Protein AF-A0A6B3HZ21-F1 (afdb_monomer_lite)

Structure (mmCIF, N/CA/C/O backbone):
data_AF-A0A6B3HZ21-F1
#
_entry.id   AF-A0A6B3HZ21-F1
#
loop_
_atom_site.group_PDB
_atom_site.id
_atom_site.type_symbol
_atom_site.label_atom_id
_atom_site.label_alt_id
_atom_site.label_comp_id
_atom_site.label_asym_id
_atom_site.label_entity_id
_atom_site.label_seq_id
_atom_site.pdbx_PDB_ins_code
_atom_site.Cartn_x
_atom_site.Cartn_y
_atom_site.Cartn_z
_atom_site.occupancy
_atom_site.B_iso_or_equiv
_atom_site.auth_seq_id
_atom_site.auth_comp_id
_atom_site.auth_asym_id
_atom_site.auth_atom_id
_atom_site.pdbx_PDB_model_num
ATOM 1 N N . ALA A 1 1 ? 13.496 4.362 -16.347 1.00 71.62 1 ALA A N 1
ATOM 2 C CA . ALA A 1 1 ? 12.989 2.979 -16.363 1.00 71.62 1 ALA A CA 1
ATOM 3 C C . ALA A 1 1 ? 11.805 2.922 -17.315 1.00 71.62 1 ALA A C 1
ATOM 5 O O . ALA A 1 1 ? 10.956 3.800 -17.227 1.00 71.62 1 ALA A O 1
ATOM 6 N N . GLU A 1 2 ? 11.760 1.955 -18.231 1.00 88.12 2 GLU A N 1
ATOM 7 C CA . GLU A 1 2 ? 10.620 1.752 -19.143 1.00 88.12 2 GLU A CA 1
ATOM 8 C C . GLU A 1 2 ? 9.550 0.878 -18.473 1.00 88.12 2 GLU A C 1
ATOM 10 O O . GLU A 1 2 ? 9.233 -0.216 -18.930 1.00 88.12 2 GLU A O 1
ATOM 15 N N . TRP A 1 3 ? 9.040 1.322 -17.322 1.00 97.00 3 TRP A N 1
ATOM 16 C CA . TRP A 1 3 ? 7.957 0.616 -16.638 1.00 97.00 3 TRP A CA 1
ATOM 17 C C . TRP A 1 3 ? 6.598 1.096 -17.123 1.00 97.00 3 TRP A C 1
ATOM 19 O O . TRP A 1 3 ? 6.423 2.258 -17.495 1.00 97.00 3 TRP A O 1
ATOM 29 N N . ARG A 1 4 ? 5.615 0.202 -17.055 1.00 97.38 4 ARG A N 1
ATOM 30 C CA . ARG A 1 4 ? 4.229 0.477 -17.422 1.00 97.38 4 ARG A CA 1
ATOM 31 C C . ARG A 1 4 ? 3.305 0.132 -16.264 1.00 97.38 4 ARG A C 1
ATOM 33 O O . ARG A 1 4 ? 3.449 -0.919 -15.645 1.00 97.38 4 ARG A O 1
ATOM 40 N N . ILE A 1 5 ? 2.323 0.994 -16.015 1.00 97.69 5 ILE A N 1
ATOM 41 C CA . ILE A 1 5 ? 1.180 0.658 -15.164 1.00 97.69 5 ILE A CA 1
ATOM 42 C C . ILE A 1 5 ? 0.189 -0.125 -16.023 1.00 97.69 5 ILE A C 1
ATOM 44 O O . ILE A 1 5 ? -0.270 0.368 -17.054 1.00 97.69 5 ILE A O 1
ATOM 48 N N . THR A 1 6 ? -0.095 -1.363 -15.634 1.00 98.31 6 THR A N 1
ATOM 49 C CA . THR A 1 6 ? -0.922 -2.292 -16.421 1.00 98.31 6 THR A CA 1
ATOM 50 C C . THR A 1 6 ? -2.348 -2.392 -15.896 1.00 98.31 6 THR A C 1
ATOM 52 O O . THR A 1 6 ? -3.260 -2.688 -16.664 1.00 98.31 6 THR A O 1
ATOM 55 N N . ALA A 1 7 ? -2.541 -2.075 -14.616 1.00 98.31 7 ALA A N 1
ATOM 56 C CA . ALA A 1 7 ? -3.828 -1.932 -13.955 1.00 98.31 7 ALA A CA 1
ATOM 57 C C . ALA A 1 7 ? -3.732 -0.844 -12.877 1.00 98.31 7 ALA A C 1
ATOM 59 O O . ALA A 1 7 ? -2.683 -0.698 -12.241 1.00 98.31 7 ALA A O 1
ATOM 60 N N . LEU A 1 8 ? -4.817 -0.091 -12.681 1.00 98.19 8 LEU A N 1
ATOM 61 C CA . LEU A 1 8 ? -4.943 0.931 -11.643 1.00 98.19 8 LEU A CA 1
ATOM 62 C C . LEU A 1 8 ? -6.408 1.059 -11.216 1.00 98.19 8 LEU A C 1
ATOM 64 O O . LEU A 1 8 ? -7.292 1.135 -12.068 1.00 98.19 8 LEU A O 1
ATOM 68 N N . GLU A 1 9 ? -6.656 1.110 -9.910 1.00 98.25 9 GLU A N 1
ATOM 69 C CA . GLU A 1 9 ? -7.998 1.195 -9.332 1.00 98.25 9 GLU A CA 1
ATOM 70 C C . GLU A 1 9 ? -7.985 2.015 -8.033 1.00 98.25 9 GLU A C 1
ATOM 72 O O . GLU A 1 9 ? -7.138 1.797 -7.168 1.00 98.25 9 GLU A O 1
ATOM 77 N N . LEU A 1 10 ? -8.947 2.931 -7.874 1.00 98.19 10 LEU A N 1
ATOM 78 C CA . LEU A 1 10 ? -9.261 3.539 -6.579 1.00 98.19 10 LEU A CA 1
ATOM 79 C C . LEU A 1 10 ? -10.295 2.658 -5.872 1.00 98.19 10 LEU A C 1
ATOM 81 O O . LEU A 1 10 ? -11.425 2.551 -6.347 1.00 98.19 10 LEU A O 1
ATOM 85 N N . ARG A 1 11 ? -9.928 2.052 -4.741 1.00 96.56 11 ARG A N 1
ATOM 86 C CA . ARG A 1 11 ? -10.808 1.136 -4.002 1.00 96.56 11 ARG A CA 1
ATOM 87 C C . ARG A 1 11 ? -10.682 1.295 -2.496 1.00 96.56 11 ARG A C 1
ATOM 89 O O . ARG A 1 11 ? -9.614 1.609 -1.983 1.00 96.56 11 ARG A O 1
ATOM 96 N N . THR A 1 12 ? -11.765 1.021 -1.783 1.00 96.00 12 THR A N 1
ATOM 97 C CA . THR A 1 12 ? -11.731 0.784 -0.336 1.00 96.00 12 THR A CA 1
ATOM 98 C C . THR A 1 12 ? -11.494 -0.704 -0.109 1.00 96.00 12 THR A C 1
ATOM 100 O O . THR A 1 12 ? -12.119 -1.538 -0.766 1.00 96.00 12 THR A O 1
ATOM 103 N N . LEU A 1 13 ? -10.551 -1.042 0.767 1.00 96.44 13 LEU A N 1
ATOM 104 C CA . LEU A 1 13 ? -10.241 -2.430 1.096 1.00 96.44 13 LEU A CA 1
ATOM 105 C C . LEU A 1 13 ? -11.165 -2.903 2.219 1.00 96.44 13 LEU A C 1
ATOM 107 O O . LEU A 1 13 ? -11.366 -2.184 3.196 1.00 96.44 13 LEU A O 1
ATOM 111 N N . ASP A 1 14 ? -11.737 -4.094 2.065 1.00 95.19 14 ASP A N 1
ATOM 112 C CA . ASP A 1 14 ? -12.457 -4.750 3.152 1.00 95.19 14 ASP A CA 1
ATOM 113 C C . ASP A 1 14 ? -11.483 -5.413 4.136 1.00 95.19 14 ASP A C 1
ATOM 115 O O . ASP A 1 14 ? -10.285 -5.572 3.872 1.00 95.19 14 ASP A O 1
ATOM 119 N N . HIS A 1 15 ? -12.015 -5.781 5.299 1.00 93.94 15 HIS A N 1
ATOM 120 C CA . HIS A 1 15 ? -11.238 -6.392 6.370 1.00 93.94 15 HIS A CA 1
ATOM 121 C C . HIS A 1 15 ? -10.574 -7.703 5.922 1.00 93.94 15 HIS A C 1
ATOM 123 O O . HIS A 1 15 ? -9.386 -7.896 6.164 1.00 93.94 15 HIS A O 1
ATOM 129 N N . ASP A 1 16 ? -11.300 -8.560 5.200 1.00 97.06 16 ASP A N 1
ATOM 130 C CA . ASP A 1 16 ? -10.798 -9.859 4.738 1.00 97.06 16 ASP A CA 1
ATOM 131 C C . ASP A 1 16 ? -9.613 -9.711 3.769 1.00 97.06 16 ASP A C 1
ATOM 133 O O . ASP A 1 16 ? -8.660 -10.492 3.821 1.00 97.06 16 ASP A O 1
ATOM 137 N N . THR A 1 17 ? -9.638 -8.702 2.890 1.00 97.19 17 THR A N 1
ATOM 138 C CA . THR A 1 17 ? -8.515 -8.375 1.999 1.00 97.19 17 THR A CA 1
ATOM 139 C C . THR A 1 17 ? -7.318 -7.871 2.798 1.00 97.19 17 THR A C 1
ATOM 141 O O . THR A 1 17 ? -6.187 -8.280 2.531 1.00 97.19 17 THR A O 1
ATOM 144 N N . LEU A 1 18 ? -7.544 -6.992 3.779 1.00 97.50 18 LEU A N 1
ATOM 145 C CA . LEU A 1 18 ? -6.478 -6.455 4.625 1.00 97.50 18 LEU A CA 1
ATOM 146 C C . LEU A 1 18 ? -5.822 -7.549 5.479 1.00 97.50 18 LEU A C 1
ATOM 148 O O . LEU A 1 18 ? -4.596 -7.590 5.558 1.00 97.50 18 LEU A O 1
ATOM 1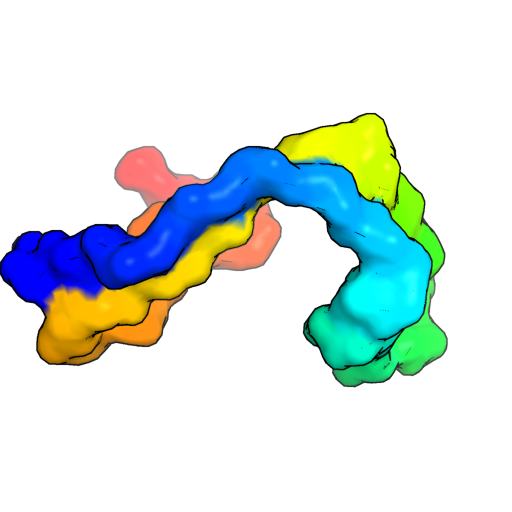52 N N . GLU A 1 19 ? -6.600 -8.475 6.046 1.00 97.12 19 GLU A N 1
ATOM 153 C CA . GLU A 1 19 ? -6.069 -9.594 6.833 1.00 97.12 19 GLU A CA 1
ATOM 154 C C . GLU A 1 19 ? -5.241 -10.546 5.971 1.00 97.12 19 GLU A C 1
ATOM 156 O O . GLU A 1 19 ? -4.199 -11.033 6.408 1.00 97.12 19 GLU A O 1
ATOM 161 N N . GLN A 1 20 ? -5.671 -10.799 4.732 1.00 97.62 20 GLN A N 1
ATOM 162 C CA . GLN A 1 20 ? -4.881 -11.576 3.780 1.00 97.62 20 GLN A CA 1
ATOM 163 C C . GLN A 1 20 ? -3.581 -10.856 3.409 1.00 97.62 20 GLN A C 1
ATOM 165 O O . GLN A 1 20 ? -2.530 -11.490 3.341 1.00 97.62 20 GLN A O 1
ATOM 170 N N . HIS A 1 21 ? -3.634 -9.539 3.191 1.00 97.38 21 HIS A N 1
ATOM 171 C CA . HIS A 1 21 ? -2.472 -8.752 2.783 1.00 97.38 21 HIS A CA 1
ATOM 172 C C . HIS A 1 21 ? -1.439 -8.581 3.908 1.00 97.38 21 HIS A C 1
ATOM 174 O O . HIS A 1 21 ? -0.240 -8.678 3.658 1.00 97.38 21 HIS A O 1
ATOM 180 N N . TYR A 1 22 ? -1.890 -8.365 5.147 1.00 97.38 22 TYR A N 1
ATOM 181 C CA . TYR A 1 22 ? -1.031 -8.114 6.309 1.00 97.38 22 TYR A CA 1
ATOM 182 C C . TYR A 1 22 ? -0.911 -9.298 7.271 1.00 97.38 22 TYR A C 1
ATOM 184 O O . TYR A 1 22 ? -0.328 -9.151 8.346 1.00 97.38 22 TYR A O 1
ATOM 192 N N . GLY A 1 23 ? -1.411 -10.480 6.906 1.00 97.12 23 GLY A N 1
ATOM 193 C CA . GLY A 1 23 ? -1.462 -11.648 7.791 1.00 97.12 23 GLY A CA 1
ATOM 194 C C . GLY A 1 23 ? -0.111 -12.050 8.392 1.00 97.12 23 GLY A C 1
ATOM 195 O O . GLY A 1 23 ? -0.058 -12.512 9.532 1.00 97.12 23 GLY A O 1
ATOM 196 N N . GLU A 1 24 ? 0.997 -11.788 7.691 1.00 96.94 24 GLU A N 1
ATOM 197 C CA . GLU A 1 24 ? 2.368 -11.999 8.189 1.00 96.94 24 GLU A CA 1
ATOM 198 C C . GLU A 1 24 ? 2.699 -11.182 9.453 1.00 96.94 24 GLU A C 1
ATOM 200 O O . GLU A 1 24 ? 3.633 -11.502 10.189 1.00 96.94 24 GLU A O 1
ATOM 205 N N . HIS A 1 25 ? 1.947 -10.116 9.725 1.00 97.00 25 HIS A N 1
ATOM 206 C CA . HIS A 1 25 ? 2.132 -9.236 10.875 1.00 97.00 25 HIS A CA 1
ATOM 207 C C . HIS A 1 25 ? 1.207 -9.567 12.052 1.00 97.00 25 HIS A C 1
ATOM 209 O O . HIS A 1 25 ? 1.298 -8.909 13.091 1.00 97.00 25 HIS A O 1
ATOM 215 N N . LYS A 1 26 ? 0.350 -10.589 11.945 1.00 95.75 26 LYS A N 1
ATOM 216 C CA . LYS A 1 26 ? -0.578 -10.962 13.018 1.00 95.75 26 LYS A CA 1
ATOM 217 C C . LYS A 1 26 ? 0.170 -11.241 14.328 1.00 95.75 26 LYS A C 1
ATOM 219 O O . LYS A 1 26 ? 1.158 -11.972 14.368 1.00 95.75 26 LYS A O 1
ATOM 224 N N . GLY A 1 27 ? -0.294 -10.628 15.418 1.00 95.38 27 GLY A N 1
ATOM 225 C CA . GLY A 1 27 ? 0.339 -10.723 16.740 1.00 95.38 27 GLY A CA 1
ATOM 226 C C . GLY A 1 27 ? 1.524 -9.771 16.966 1.00 95.38 27 GLY A C 1
ATOM 227 O O . GLY A 1 27 ? 2.131 -9.792 18.038 1.00 95.38 27 GLY A O 1
ATOM 228 N N . ARG A 1 28 ? 1.876 -8.919 15.995 1.00 97.00 28 ARG A N 1
ATOM 229 C CA . ARG A 1 28 ? 2.765 -7.769 16.227 1.00 97.00 28 ARG A CA 1
ATOM 230 C C . ARG A 1 28 ? 1.984 -6.644 16.927 1.00 97.00 28 ARG A C 1
ATOM 232 O O . ARG A 1 28 ? 0.805 -6.463 16.635 1.00 97.00 28 ARG A O 1
ATOM 239 N N . PRO A 1 29 ? 2.625 -5.838 17.794 1.00 96.44 29 PRO A N 1
ATOM 240 C CA . PRO A 1 29 ? 1.940 -4.769 18.533 1.00 96.44 29 PRO A CA 1
ATOM 241 C C . PRO A 1 29 ? 1.355 -3.670 17.630 1.00 96.44 29 PRO A C 1
ATOM 243 O O . PRO A 1 29 ? 0.455 -2.954 18.044 1.00 96.44 29 PRO A O 1
ATOM 246 N N . PHE A 1 30 ? 1.858 -3.543 16.400 1.00 95.12 30 PHE A N 1
ATOM 247 C CA . PHE A 1 30 ? 1.395 -2.569 15.411 1.00 95.12 30 PHE A CA 1
ATOM 248 C C . PHE A 1 30 ? 0.338 -3.122 14.443 1.00 95.12 30 PHE A C 1
ATOM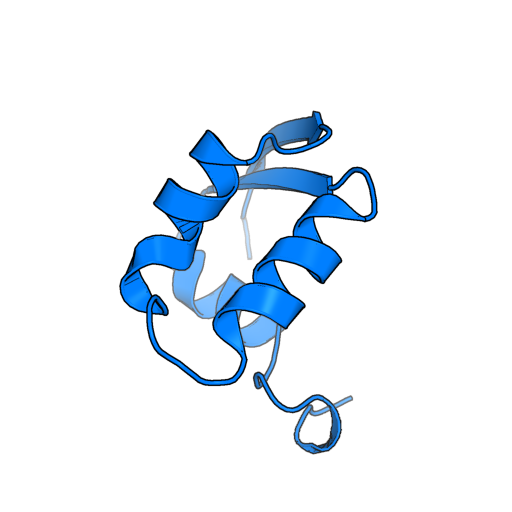 250 O O . PHE A 1 30 ? -0.089 -2.389 13.560 1.00 95.12 30 PHE A O 1
ATOM 257 N N . TYR A 1 31 ? -0.068 -4.391 14.568 1.00 97.25 31 TYR A N 1
ATOM 258 C CA . TYR A 1 31 ? -0.967 -5.032 13.603 1.00 97.25 31 TYR A CA 1
ATOM 259 C C . TYR A 1 31 ? -2.348 -4.369 13.547 1.00 97.25 31 TYR A C 1
ATOM 261 O O . TYR A 1 31 ? -2.754 -3.918 12.482 1.00 97.25 31 TYR A O 1
ATOM 269 N N . GLU A 1 32 ? -3.036 -4.244 14.685 1.00 96.81 32 GLU A N 1
ATOM 270 C CA . GLU A 1 32 ? -4.363 -3.609 14.726 1.00 96.81 32 GLU A CA 1
ATOM 271 C C . GLU A 1 32 ? -4.311 -2.134 14.276 1.00 96.81 32 GLU A C 1
ATOM 273 O O . GLU A 1 32 ? -5.062 -1.776 13.370 1.00 96.81 32 GLU A O 1
ATOM 278 N N . PRO A 1 33 ? -3.367 -1.291 14.760 1.00 97.25 33 PRO A N 1
ATOM 279 C CA . PRO A 1 33 ? -3.218 0.068 14.234 1.00 97.25 33 PRO A CA 1
ATOM 280 C C . PRO A 1 33 ? -2.961 0.141 12.719 1.00 97.25 33 PRO A C 1
ATOM 282 O O . PRO A 1 33 ? -3.434 1.063 12.059 1.00 97.25 33 PRO A O 1
ATOM 285 N N . LEU A 1 34 ? -2.211 -0.814 12.151 1.00 96.44 34 LEU A N 1
ATOM 286 C CA . LEU A 1 34 ? -1.959 -0.892 10.708 1.00 96.44 34 LEU A CA 1
ATOM 287 C C . LEU A 1 34 ? -3.244 -1.208 9.932 1.00 96.44 34 LEU A C 1
ATOM 289 O O . LEU A 1 34 ? -3.521 -0.562 8.922 1.00 96.44 34 LEU A O 1
ATOM 293 N N . MET A 1 35 ? -4.028 -2.174 10.412 1.00 96.81 35 MET A N 1
ATOM 294 C CA . MET A 1 35 ? -5.311 -2.549 9.816 1.00 96.81 35 MET A CA 1
ATOM 295 C C . MET A 1 35 ? -6.294 -1.372 9.837 1.00 96.81 35 MET A C 1
ATOM 297 O O . MET A 1 35 ? -6.870 -1.035 8.802 1.00 96.81 35 MET A O 1
ATOM 301 N N . GLU A 1 36 ? -6.427 -0.696 10.983 1.00 96.31 36 GLU A N 1
ATOM 302 C CA . GLU A 1 36 ? -7.272 0.496 11.139 1.00 96.31 36 GLU A CA 1
ATOM 303 C C . GLU A 1 36 ? -6.842 1.631 10.203 1.00 96.31 36 GLU A C 1
ATOM 305 O O . GLU A 1 36 ? -7.677 2.242 9.533 1.00 96.31 36 GLU A O 1
ATOM 310 N N . PHE A 1 37 ? -5.534 1.895 10.112 1.00 96.50 37 PHE A N 1
ATOM 311 C CA . PHE A 1 37 ? -4.997 2.925 9.227 1.00 96.50 37 PHE A CA 1
ATOM 312 C C . PHE A 1 37 ? -5.322 2.634 7.760 1.00 96.50 37 PHE A C 1
ATOM 314 O O . PHE A 1 37 ? -5.832 3.504 7.053 1.00 96.50 37 PHE A O 1
ATOM 321 N N . MET A 1 38 ? -5.085 1.403 7.310 1.00 97.44 38 MET A N 1
ATOM 322 C CA . MET A 1 38 ? -5.318 1.005 5.921 1.00 97.44 38 MET A CA 1
ATOM 323 C C . MET A 1 38 ? -6.807 0.945 5.557 1.00 97.44 38 MET A C 1
ATOM 325 O O . MET A 1 38 ? -7.155 1.147 4.395 1.00 97.44 38 MET A O 1
ATOM 329 N N . ALA A 1 39 ? -7.689 0.730 6.537 1.00 95.81 39 ALA A N 1
ATOM 330 C CA . ALA A 1 39 ? -9.140 0.788 6.367 1.00 95.81 39 ALA A CA 1
ATOM 331 C C . ALA A 1 39 ? -9.718 2.217 6.443 1.00 95.81 39 ALA A C 1
ATOM 333 O O . ALA A 1 39 ? -10.886 2.423 6.110 1.00 95.81 39 ALA A O 1
ATOM 334 N N . SER A 1 40 ? -8.934 3.214 6.871 1.00 96.81 40 SER A N 1
ATOM 335 C CA . SER A 1 40 ? -9.437 4.571 7.145 1.00 96.81 40 SER A CA 1
ATOM 336 C C . SER A 1 40 ? -9.864 5.365 5.901 1.00 96.81 40 SER A C 1
ATOM 338 O O . SER A 1 40 ? -10.518 6.403 6.027 1.00 96.81 40 SER A O 1
ATOM 340 N N . GLY A 1 41 ? -9.535 4.895 4.694 1.00 96.06 41 GLY A N 1
ATOM 341 C CA . GLY A 1 41 ? -9.877 5.575 3.450 1.00 96.06 41 GLY A CA 1
ATOM 342 C C . GLY A 1 41 ? -9.623 4.734 2.197 1.00 96.06 41 GLY A C 1
ATOM 343 O O . GLY A 1 41 ? -9.153 3.599 2.281 1.00 96.06 41 GLY A O 1
ATOM 344 N N . PRO A 1 42 ? -9.963 5.265 1.010 1.00 97.44 42 PRO A N 1
ATOM 345 C CA . PRO A 1 42 ? -9.682 4.591 -0.249 1.00 97.44 42 PRO A CA 1
ATOM 346 C C . PRO A 1 42 ? -8.183 4.619 -0.575 1.00 97.44 42 PRO A C 1
ATOM 348 O O . PRO A 1 42 ? -7.488 5.600 -0.307 1.00 97.44 42 PRO A O 1
ATOM 351 N N . VAL A 1 43 ? -7.707 3.561 -1.227 1.00 97.62 43 VAL A N 1
ATOM 352 C CA . VAL A 1 43 ? -6.333 3.422 -1.718 1.00 97.62 43 VAL A CA 1
ATOM 353 C C . VAL A 1 43 ? -6.312 3.368 -3.240 1.00 97.62 43 VAL A C 1
ATOM 355 O O . VAL A 1 43 ? -7.262 2.901 -3.872 1.00 97.62 43 VAL A O 1
ATOM 358 N N . VAL A 1 44 ? -5.204 3.804 -3.837 1.00 98.12 44 VAL A N 1
ATOM 359 C CA . VAL A 1 44 ? -4.911 3.523 -5.246 1.00 98.12 44 VAL A CA 1
ATOM 360 C C . VAL A 1 44 ? -4.115 2.223 -5.312 1.00 98.12 44 VAL A C 1
ATOM 362 O O . VAL A 1 44 ? -2.936 2.195 -4.965 1.00 98.12 44 VAL A O 1
ATOM 365 N N . ALA A 1 45 ? -4.759 1.146 -5.752 1.00 97.12 45 ALA A N 1
ATOM 366 C CA . AL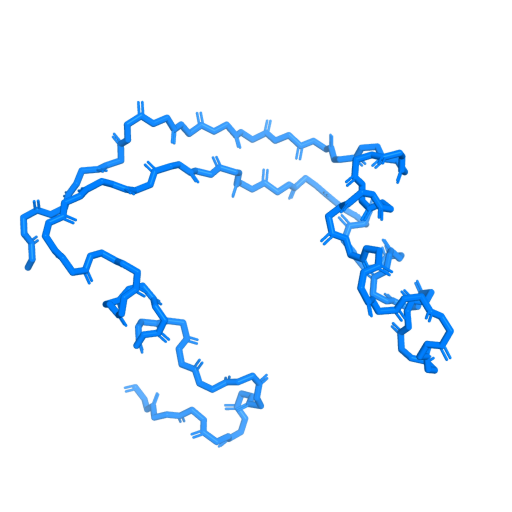A A 1 45 ? -4.098 -0.116 -6.058 1.00 97.12 45 ALA A CA 1
ATOM 367 C C . ALA A 1 45 ? -3.586 -0.080 -7.504 1.00 97.12 45 ALA A C 1
ATOM 369 O O . ALA A 1 45 ? -4.301 0.359 -8.405 1.00 97.12 45 ALA A O 1
ATOM 370 N N . LEU A 1 46 ? -2.355 -0.538 -7.743 1.00 97.56 46 LEU A N 1
ATOM 371 C CA . LEU A 1 46 ? -1.768 -0.572 -9.083 1.00 97.56 46 LEU A CA 1
ATOM 372 C C . LEU A 1 46 ? -0.898 -1.806 -9.305 1.00 97.56 46 LEU A C 1
ATOM 374 O O . LEU A 1 46 ? -0.343 -2.370 -8.363 1.00 97.56 46 LEU A O 1
ATOM 378 N N . VAL A 1 47 ? -0.737 -2.174 -10.575 1.00 98.12 47 VAL A N 1
ATOM 379 C CA . VAL A 1 47 ? 0.234 -3.175 -11.027 1.00 98.12 47 VAL A CA 1
ATOM 380 C C . VAL A 1 47 ? 1.247 -2.487 -11.934 1.00 98.12 47 VAL A C 1
ATOM 382 O O . VAL A 1 47 ? 0.881 -1.923 -12.967 1.00 98.12 47 VAL A O 1
ATOM 385 N N . ALA A 1 48 ? 2.520 -2.530 -11.541 1.00 97.50 48 ALA A N 1
ATOM 386 C CA . ALA A 1 48 ? 3.639 -2.028 -12.328 1.00 97.50 48 ALA A CA 1
ATOM 387 C C . ALA A 1 48 ? 4.416 -3.196 -12.950 1.00 97.50 48 ALA A C 1
ATOM 389 O O . ALA A 1 48 ? 4.727 -4.176 -12.275 1.00 97.50 48 ALA A O 1
ATOM 390 N N . GLU A 1 49 ? 4.745 -3.078 -14.234 1.00 97.88 49 GLU A N 1
ATOM 391 C CA . GLU A 1 49 ? 5.423 -4.108 -15.021 1.00 97.88 49 GLU A CA 1
ATOM 392 C C . GLU A 1 49 ? 6.666 -3.533 -15.706 1.00 97.88 49 GLU A C 1
ATOM 394 O O . GLU A 1 49 ? 6.650 -2.409 -16.214 1.00 97.88 49 GLU A O 1
ATOM 399 N N . GLY A 1 50 ? 7.738 -4.324 -15.737 1.00 96.94 50 GLY A N 1
ATOM 400 C CA . GLY A 1 50 ? 8.961 -4.032 -16.476 1.00 96.94 50 GLY A CA 1
ATOM 401 C C . GLY A 1 50 ? 10.203 -4.627 -15.814 1.00 96.94 50 GLY A C 1
ATOM 402 O O . GLY A 1 50 ? 10.141 -5.220 -14.734 1.00 96.94 50 GLY A O 1
ATOM 403 N N . GLU A 1 51 ? 11.353 -4.476 -16.466 1.00 97.56 51 GLU A N 1
ATOM 404 C CA . GLU A 1 51 ? 12.619 -5.009 -15.962 1.00 97.56 51 GLU A CA 1
ATOM 405 C C . GLU A 1 51 ? 13.003 -4.363 -14.620 1.00 97.56 51 GLU A C 1
ATOM 407 O O . GLU A 1 51 ? 12.948 -3.140 -14.457 1.00 97.56 51 GLU A O 1
ATOM 412 N N . ARG A 1 52 ? 13.373 -5.204 -13.641 1.00 96.44 52 ARG A N 1
ATOM 413 C CA . ARG A 1 52 ? 13.766 -4.803 -12.275 1.00 96.44 52 ARG A CA 1
ATOM 414 C C . ARG A 1 52 ? 12.757 -3.881 -11.564 1.00 96.44 52 ARG A C 1
ATOM 416 O O . ARG A 1 52 ? 13.132 -3.143 -10.654 1.00 96.44 52 ARG A O 1
ATOM 423 N N . VAL A 1 53 ? 11.470 -3.946 -11.931 1.0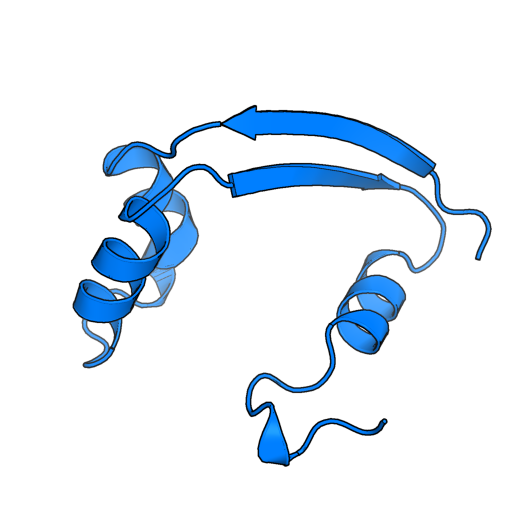0 96.69 53 VAL A N 1
ATOM 424 C CA . VAL A 1 53 ? 10.422 -3.068 -11.376 1.00 96.69 53 VAL A CA 1
ATOM 425 C C . VAL A 1 53 ? 10.274 -3.200 -9.859 1.00 96.69 53 VAL A C 1
ATOM 427 O O . VAL A 1 53 ? 10.065 -2.201 -9.186 1.00 96.69 53 VAL A O 1
ATOM 430 N N . ILE A 1 54 ? 10.474 -4.394 -9.291 1.00 95.81 54 ILE A N 1
ATOM 431 C CA . ILE A 1 54 ? 10.393 -4.610 -7.837 1.00 95.81 54 ILE A CA 1
ATOM 432 C C . ILE A 1 54 ? 11.477 -3.812 -7.103 1.00 95.81 54 ILE A C 1
ATOM 434 O O . ILE A 1 54 ? 11.173 -3.047 -6.192 1.00 95.81 54 ILE A O 1
ATOM 438 N N . GLU A 1 55 ? 12.743 -3.973 -7.495 1.00 95.19 55 GLU A N 1
ATOM 439 C CA . GLU A 1 55 ? 13.871 -3.265 -6.874 1.00 95.19 55 GLU A CA 1
ATOM 440 C C . GLU A 1 55 ? 13.723 -1.755 -7.030 1.00 95.19 55 GLU A C 1
ATOM 442 O O . GLU A 1 55 ? 13.932 -0.999 -6.085 1.00 95.19 55 GLU A O 1
ATOM 447 N N . GLY A 1 56 ? 13.319 -1.325 -8.222 1.00 94.81 56 GLY A N 1
ATOM 448 C CA . GLY A 1 56 ? 13.152 0.078 -8.528 1.00 94.81 56 GLY A CA 1
ATOM 449 C C . GLY A 1 56 ? 11.980 0.732 -7.791 1.00 94.81 56 GLY A C 1
ATOM 450 O O . GLY A 1 56 ? 12.147 1.823 -7.259 1.00 94.81 56 GLY A O 1
ATOM 451 N N . VAL A 1 57 ? 10.828 0.062 -7.672 1.00 94.38 57 VAL A N 1
ATOM 452 C CA . VAL A 1 57 ? 9.698 0.549 -6.859 1.00 94.38 57 VAL A CA 1
ATOM 453 C C . VAL A 1 57 ? 10.078 0.611 -5.380 1.00 94.38 57 VAL A C 1
ATOM 455 O O . VAL A 1 57 ? 9.751 1.589 -4.715 1.00 94.38 57 VAL A O 1
ATOM 458 N N . ARG A 1 58 ? 10.824 -0.373 -4.860 1.00 93.00 58 ARG A N 1
ATOM 459 C CA . ARG A 1 58 ? 11.332 -0.329 -3.477 1.00 93.00 58 ARG A CA 1
ATOM 460 C C . ARG A 1 58 ? 12.312 0.824 -3.259 1.00 93.00 58 ARG A C 1
ATOM 462 O O . ARG A 1 58 ? 12.263 1.459 -2.214 1.00 93.00 58 ARG A O 1
ATOM 469 N N . ALA A 1 59 ? 13.171 1.111 -4.237 1.00 92.12 59 ALA A N 1
ATOM 470 C CA . ALA A 1 59 ? 14.071 2.259 -4.180 1.00 92.12 59 ALA A CA 1
ATOM 471 C C . ALA A 1 59 ? 13.305 3.592 -4.212 1.00 92.12 59 ALA A C 1
ATOM 473 O O . ALA A 1 59 ? 13.656 4.500 -3.468 1.00 92.12 59 ALA A O 1
ATOM 474 N N . LEU A 1 60 ? 12.243 3.692 -5.023 1.00 90.62 60 LEU A N 1
ATOM 475 C CA . LEU A 1 60 ? 11.375 4.874 -5.081 1.00 90.62 60 LEU A CA 1
ATOM 476 C C . LEU A 1 60 ? 10.572 5.093 -3.794 1.00 90.62 60 LEU A C 1
ATOM 478 O O . LEU A 1 60 ? 10.401 6.233 -3.382 1.00 90.62 60 LEU A O 1
ATOM 482 N N . ALA A 1 61 ? 10.071 4.023 -3.173 1.00 90.50 61 ALA A N 1
ATOM 483 C CA . ALA A 1 61 ? 9.344 4.112 -1.907 1.00 90.50 61 ALA A CA 1
ATOM 484 C C . ALA A 1 61 ? 10.241 4.582 -0.750 1.00 90.50 61 ALA A C 1
ATOM 486 O O . ALA A 1 61 ? 9.753 5.194 0.196 1.00 90.50 61 ALA A O 1
ATOM 487 N N . GLY A 1 62 ? 11.546 4.305 -0.834 1.00 89.31 62 GLY A N 1
ATOM 488 C CA . GLY A 1 62 ? 12.499 4.634 0.215 1.00 89.31 62 GLY A CA 1
ATOM 489 C C . GLY A 1 62 ? 12.402 3.701 1.433 1.00 89.31 62 GLY A C 1
ATOM 490 O O . GLY A 1 62 ? 11.727 2.667 1.399 1.00 89.31 62 GLY A O 1
ATOM 491 N N . PRO A 1 63 ? 13.142 4.007 2.511 1.00 87.25 63 PRO A N 1
ATOM 492 C CA . PRO A 1 63 ? 13.101 3.230 3.745 1.00 87.25 63 PRO A CA 1
ATOM 493 C C . PRO A 1 63 ? 11.743 3.348 4.450 1.00 87.25 63 PRO A C 1
ATOM 495 O O . PRO A 1 63 ? 11.059 4.360 4.352 1.00 87.25 63 PRO A O 1
ATOM 498 N N . THR A 1 64 ? 11.381 2.314 5.219 1.00 83.06 64 THR A N 1
ATOM 499 C CA . THR A 1 64 ? 10.135 2.287 6.009 1.00 83.06 64 THR A CA 1
ATOM 500 C C . THR A 1 64 ? 10.055 3.427 7.026 1.00 83.06 64 THR A C 1
ATOM 502 O O . THR A 1 64 ? 8.964 3.922 7.291 1.00 83.06 64 THR A O 1
ATOM 505 N N . ASP A 1 65 ? 11.191 3.836 7.601 1.00 84.88 65 ASP A N 1
ATOM 506 C CA . ASP A 1 65 ? 11.270 5.030 8.443 1.00 84.88 65 ASP A CA 1
ATOM 507 C C . ASP A 1 65 ? 11.457 6.271 7.552 1.00 84.88 65 ASP A C 1
ATOM 509 O O . ASP A 1 65 ? 12.527 6.424 6.950 1.00 84.88 65 ASP A O 1
ATOM 513 N N . PRO A 1 66 ? 10.462 7.172 7.475 1.00 76.56 66 PRO A N 1
ATOM 5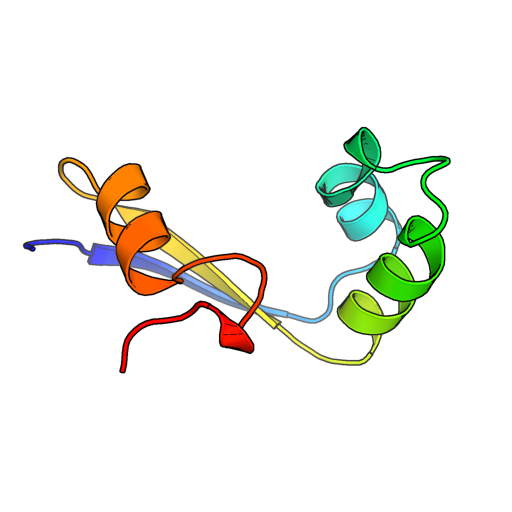14 C CA . PRO A 1 66 ? 10.535 8.347 6.615 1.00 76.56 66 PRO A CA 1
ATOM 515 C C . PRO A 1 66 ? 11.620 9.341 7.047 1.00 76.56 66 PRO A C 1
ATOM 517 O O . PRO A 1 66 ? 12.077 10.120 6.217 1.00 76.56 66 PRO A O 1
ATOM 520 N N . ILE A 1 67 ? 12.078 9.321 8.307 1.00 78.25 67 ILE A N 1
ATOM 521 C CA . ILE A 1 67 ? 13.184 10.181 8.768 1.00 78.25 67 ILE A CA 1
ATOM 522 C C . ILE A 1 67 ? 14.509 9.743 8.128 1.00 78.25 67 ILE A C 1
ATOM 524 O O . ILE A 1 67 ? 15.391 10.567 7.888 1.00 78.25 67 ILE A O 1
ATOM 528 N N . ALA A 1 68 ? 14.644 8.452 7.825 1.00 77.62 68 ALA A N 1
ATOM 529 C CA . ALA A 1 68 ? 15.817 7.894 7.165 1.00 77.62 68 ALA A CA 1
ATOM 530 C C . ALA A 1 68 ? 15.770 8.027 5.630 1.00 77.62 68 ALA A C 1
ATOM 532 O O . ALA A 1 68 ? 16.723 7.620 4.961 1.00 77.62 68 ALA A O 1
ATOM 533 N N . ALA A 1 69 ? 14.679 8.550 5.059 1.00 67.56 69 ALA A N 1
ATOM 534 C CA . ALA A 1 69 ? 14.525 8.686 3.616 1.00 67.56 6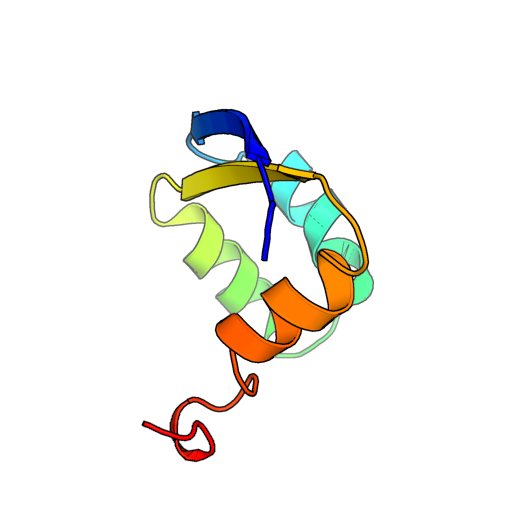9 ALA A CA 1
ATOM 535 C C . ALA A 1 69 ? 15.410 9.812 3.060 1.00 67.56 69 ALA A C 1
ATOM 537 O O . ALA A 1 69 ? 15.481 10.908 3.617 1.00 67.56 69 ALA A O 1
ATOM 538 N N . ALA A 1 70 ? 16.097 9.533 1.950 1.00 66.12 70 ALA A N 1
ATOM 539 C CA . ALA A 1 70 ? 16.797 10.565 1.193 1.00 66.12 70 ALA A CA 1
ATOM 540 C C . ALA A 1 70 ? 15.775 11.499 0.503 1.00 66.12 70 ALA A C 1
ATOM 542 O O . ALA A 1 70 ? 14.679 11.028 0.188 1.00 66.12 70 ALA A O 1
ATOM 543 N N . PRO A 1 71 ? 16.111 12.787 0.279 1.00 62.94 71 PRO A N 1
ATOM 544 C CA . PRO A 1 71 ? 15.257 13.721 -0.458 1.00 62.94 71 PRO A CA 1
ATOM 545 C C . PRO A 1 71 ? 14.908 13.255 -1.874 1.00 62.94 71 PRO A C 1
ATOM 547 O O . PRO A 1 71 ? 15.782 12.628 -2.521 1.00 62.94 71 PRO A O 1
#

Sequence (71 aa):
AEWRITALELRTLDHDTLEQHYGEHKGRPFYEPLMEFMASGPVVALVAEGERVIEGVRALAGPTDPIAAAP

Foldseek 3Di:
DPKDWPDKDWAQDDLVRLCVVCVVCPPPPCNVVVSCVSNVHTDIDIDMDDPPVVVVVDVVVADPPVVNGDD

pLDDT: mean 93.32, std 8.02, range [62.94, 98.31]

Radius of gyration: 14.5 Å; chains: 1; bounding box: 29×26×38 Å

Secondary structure (DSSP, 8-state):
---EEEEEEEEPPPHHHHHHHHGGGTTSTTHHHHHHHHHSS-EEEEEEESTTHHHHHHHHH--SSGGG---